Protein AF-A0A1W9NXR5-F1 (afdb_monomer_lite)

Secondary structure (DSSP, 8-state):
-HHIIIIIHHHHHHHHHHHIIIIIHHHIIIIIHHHIIIIIHHHIIIIIHHHIIIIIHHHHHHHHHHHIIIIIHHHHHHHH--S-----S-----

Structure (mmCIF, N/CA/C/O backbone):
data_AF-A0A1W9NXR5-F1
#
_entry.id   AF-A0A1W9NXR5-F1
#
loop_
_atom_site.group_PDB
_atom_site.id
_atom_site.type_symbol
_atom_site.label_atom_id
_atom_site.label_alt_id
_atom_site.label_comp_id
_atom_site.label_asym_id
_atom_site.label_entity_id
_atom_site.label_seq_id
_atom_site.pdbx_PDB_ins_code
_atom_site.Cartn_x
_atom_site.Cartn_y
_atom_site.Cartn_z
_atom_site.occupancy
_atom_site.B_iso_or_equiv
_atom_site.auth_seq_id
_atom_site.auth_comp_id
_atom_site.auth_asym_id
_atom_site.auth_atom_id
_atom_site.pdbx_PDB_model_num
ATOM 1 N N . MET A 1 1 ? -40.672 -11.897 23.246 1.00 70.75 1 MET A N 1
ATOM 2 C CA . MET A 1 1 ? -40.127 -11.003 22.191 1.00 70.75 1 MET A CA 1
ATOM 3 C C . MET A 1 1 ? -39.622 -9.663 22.744 1.00 70.75 1 MET A C 1
ATOM 5 O O . MET A 1 1 ? -38.516 -9.268 22.398 1.00 70.75 1 MET A O 1
ATOM 9 N N . LEU A 1 2 ? -40.370 -8.990 23.634 1.00 78.88 2 LEU A N 1
ATOM 10 C CA . LEU A 1 2 ? -39.971 -7.715 24.262 1.00 78.88 2 LEU A CA 1
ATOM 11 C C . LEU A 1 2 ? -38.660 -7.816 25.070 1.00 78.88 2 LEU A C 1
ATOM 13 O O . LEU A 1 2 ? -37.725 -7.070 24.806 1.00 78.88 2 LEU A O 1
ATOM 17 N N . LEU A 1 3 ? -38.530 -8.805 25.961 1.00 79.38 3 LEU A N 1
ATOM 18 C CA . LEU A 1 3 ? -37.318 -9.005 26.776 1.00 79.38 3 LEU A CA 1
ATOM 19 C C . LEU A 1 3 ? -36.050 -9.212 25.928 1.00 79.38 3 LEU A C 1
ATOM 21 O O . LEU A 1 3 ? -34.986 -8.680 26.236 1.00 79.38 3 LEU A O 1
ATOM 25 N N . PHE A 1 4 ? -36.182 -9.914 24.802 1.00 80.69 4 PHE A N 1
ATOM 26 C CA . PHE A 1 4 ? -35.084 -10.101 23.857 1.00 80.69 4 PHE A CA 1
ATOM 27 C C . PHE A 1 4 ? -34.630 -8.765 23.248 1.00 80.69 4 PHE A C 1
ATOM 29 O O . PHE A 1 4 ? -33.439 -8.464 23.240 1.00 80.69 4 PHE A O 1
ATOM 36 N N . ARG A 1 5 ? -35.576 -7.921 22.807 1.00 81.75 5 ARG A N 1
ATOM 37 C CA . ARG A 1 5 ? -35.253 -6.601 22.241 1.00 81.75 5 ARG A CA 1
ATOM 38 C C . ARG A 1 5 ? -34.662 -5.628 23.256 1.00 81.75 5 ARG A C 1
ATOM 40 O O . ARG A 1 5 ? -33.740 -4.905 22.901 1.00 81.75 5 ARG A O 1
ATOM 47 N N . TYR A 1 6 ? -35.181 -5.602 24.480 1.00 85.19 6 TYR A N 1
ATOM 48 C CA . TYR A 1 6 ? -34.789 -4.595 25.472 1.00 85.19 6 TYR A CA 1
ATOM 49 C C . TYR A 1 6 ? -33.611 -5.004 26.355 1.00 85.19 6 TYR A C 1
ATOM 51 O O . TYR A 1 6 ? -32.985 -4.129 26.939 1.00 85.19 6 TYR A O 1
ATOM 59 N N . SER A 1 7 ? -33.272 -6.294 26.435 1.00 84.69 7 SER A N 1
ATOM 60 C CA . SER A 1 7 ? -32.182 -6.760 27.302 1.00 84.69 7 SER A CA 1
ATOM 61 C C . SER A 1 7 ? -31.060 -7.454 26.538 1.00 84.69 7 SER A C 1
ATOM 63 O O . SER A 1 7 ? -29.892 -7.157 26.769 1.00 84.69 7 SER A O 1
ATOM 65 N N . VAL A 1 8 ? -31.383 -8.354 25.606 1.00 89.44 8 VAL A N 1
ATOM 66 C CA . VAL A 1 8 ? -30.361 -9.180 24.940 1.00 89.44 8 VAL A CA 1
ATOM 67 C C . VAL A 1 8 ? -29.632 -8.392 23.855 1.00 89.44 8 VAL A C 1
ATOM 69 O O . VAL A 1 8 ? -28.404 -8.382 23.825 1.00 89.44 8 VAL A O 1
ATOM 72 N N . ILE A 1 9 ? -30.369 -7.682 22.995 1.00 91.00 9 ILE A N 1
ATOM 73 C CA . ILE A 1 9 ? -29.769 -6.897 21.903 1.00 91.00 9 ILE A CA 1
ATOM 74 C C . ILE A 1 9 ? -28.815 -5.805 22.428 1.00 91.00 9 ILE A C 1
ATOM 76 O O . ILE A 1 9 ? -27.695 -5.715 21.918 1.00 91.00 9 ILE A O 1
ATOM 80 N N . PRO A 1 10 ? -29.181 -4.992 23.442 1.00 89.50 10 PRO A N 1
ATOM 81 C CA . PRO A 1 10 ? -28.287 -3.957 23.956 1.00 89.50 10 PRO A CA 1
ATOM 82 C C . PRO A 1 10 ? -27.039 -4.540 24.621 1.00 89.50 10 PRO A C 1
ATOM 84 O O . PRO A 1 10 ? -25.944 -4.028 24.400 1.00 89.50 10 PRO A O 1
ATOM 87 N N . LEU A 1 11 ? -27.185 -5.631 25.381 1.00 91.06 11 LEU A N 1
ATOM 88 C CA . LEU A 1 11 ? -26.072 -6.283 26.073 1.00 91.06 11 LEU A CA 1
ATOM 89 C C . LEU A 1 11 ? -25.096 -6.920 25.079 1.00 91.06 11 LEU A C 1
ATOM 91 O O . LEU A 1 11 ? -23.887 -6.728 25.197 1.00 91.06 11 LEU A O 1
ATOM 95 N N . PHE A 1 12 ? -25.613 -7.594 24.049 1.00 91.69 12 PHE A N 1
ATOM 96 C CA . PHE A 1 12 ? -24.791 -8.117 22.961 1.00 91.69 12 PHE A CA 1
ATOM 97 C C . PHE A 1 12 ? -24.036 -6.993 22.248 1.00 91.69 12 PHE A C 1
ATOM 99 O O . PHE A 1 12 ? -22.821 -7.068 22.077 1.00 91.69 12 PHE A O 1
ATOM 106 N N . ARG A 1 13 ? -24.728 -5.904 21.893 1.00 92.25 13 ARG A N 1
ATOM 107 C CA . ARG A 1 13 ? -24.103 -4.754 21.230 1.00 92.25 13 ARG A CA 1
ATOM 108 C C . ARG A 1 13 ? -23.010 -4.130 22.095 1.00 92.25 13 ARG A C 1
ATOM 110 O O . ARG A 1 13 ? -21.936 -3.827 21.583 1.00 92.25 13 ARG A O 1
ATOM 117 N N . TYR A 1 14 ? -23.264 -3.965 23.390 1.00 94.00 14 TYR A N 1
ATOM 118 C CA . TYR A 1 14 ? -22.281 -3.445 24.334 1.00 94.00 14 TYR A CA 1
ATOM 119 C C . TYR A 1 14 ? -21.054 -4.357 24.424 1.00 94.00 14 TYR A C 1
ATOM 121 O O . TYR A 1 14 ? -19.932 -3.880 24.285 1.00 94.00 14 TYR A O 1
ATOM 129 N N . SER A 1 15 ? -21.260 -5.669 24.567 1.00 93.50 15 SER A N 1
ATOM 130 C CA . SER A 1 15 ? -20.179 -6.656 24.632 1.00 93.50 15 SER A CA 1
ATOM 131 C C . SER A 1 15 ? -19.318 -6.658 23.365 1.00 93.50 15 SER A C 1
ATOM 133 O O . SER A 1 15 ? -18.094 -6.603 23.462 1.00 93.50 15 SER A O 1
ATOM 135 N N . VAL A 1 16 ? -19.935 -6.619 22.179 1.00 95.44 16 VAL A N 1
ATOM 136 C CA . VAL A 1 16 ? -19.210 -6.555 20.900 1.00 95.44 16 VAL A CA 1
ATOM 137 C C . VAL A 1 16 ? -18.393 -5.269 20.786 1.00 95.44 16 VAL A C 1
ATOM 139 O O . VAL A 1 16 ? -17.225 -5.319 20.405 1.00 95.44 16 VAL A O 1
ATOM 142 N N . ILE A 1 17 ? -18.970 -4.117 21.148 1.00 96.06 17 ILE A N 1
ATOM 143 C CA . ILE A 1 17 ? -18.249 -2.835 21.132 1.00 96.06 17 ILE A CA 1
ATOM 144 C C . ILE A 1 17 ? -17.051 -2.883 22.084 1.00 96.06 17 ILE A C 1
ATOM 146 O O . ILE A 1 17 ? -15.968 -2.414 21.736 1.00 96.06 17 ILE A O 1
ATOM 150 N N . LEU A 1 18 ? -17.230 -3.458 23.272 1.00 95.75 18 LEU A N 1
ATOM 151 C CA . LEU A 1 18 ? -16.190 -3.535 24.290 1.00 95.75 18 LEU A CA 1
ATOM 152 C C . LEU A 1 18 ? -15.058 -4.471 23.846 1.00 95.75 18 LEU A C 1
ATOM 154 O O . LEU A 1 18 ? -13.896 -4.078 23.880 1.00 95.75 18 LEU A O 1
ATOM 158 N N . LEU A 1 19 ? -15.385 -5.652 23.319 1.00 96.38 19 LEU A N 1
ATOM 159 C CA . LEU A 1 19 ? -14.400 -6.580 22.761 1.00 96.38 19 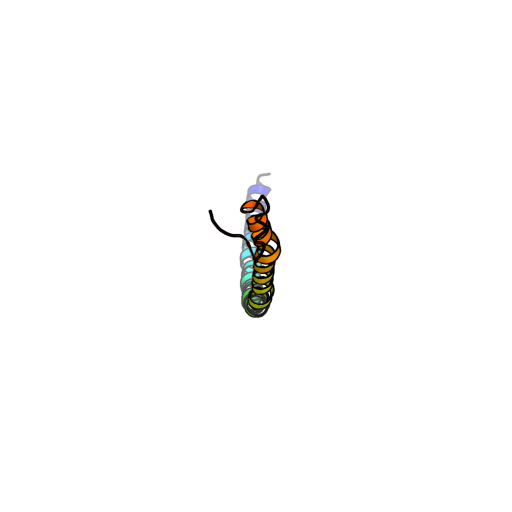LEU A CA 1
ATOM 160 C C . LEU A 1 19 ? -13.630 -5.953 21.593 1.00 96.38 19 LEU A C 1
ATOM 162 O O . LEU A 1 19 ? -12.404 -6.050 21.519 1.00 96.38 19 LEU A O 1
ATOM 166 N N . PHE A 1 20 ? -14.322 -5.244 20.703 1.00 95.38 20 PHE A N 1
ATOM 167 C CA . PHE A 1 20 ? -13.657 -4.549 19.609 1.00 95.38 20 PHE A CA 1
ATOM 168 C C . PHE A 1 20 ? -12.693 -3.481 20.138 1.00 95.38 20 PHE A C 1
ATOM 170 O O . PHE A 1 20 ? -11.529 -3.431 19.741 1.00 95.38 20 PHE A O 1
ATOM 177 N N . ARG A 1 21 ? -13.151 -2.660 21.088 1.00 96.00 21 ARG A N 1
ATOM 178 C CA . ARG A 1 21 ? -12.382 -1.532 21.616 1.00 96.00 21 ARG A CA 1
ATOM 179 C C . ARG A 1 21 ? -11.169 -1.954 22.438 1.00 96.00 21 ARG A C 1
ATOM 181 O O . ARG A 1 21 ? -10.136 -1.300 22.343 1.00 96.00 21 ARG A O 1
ATOM 188 N N . TYR A 1 22 ? -11.294 -3.009 23.236 1.00 95.44 22 TYR A N 1
ATOM 189 C CA . TYR A 1 22 ? -10.259 -3.415 24.189 1.00 95.44 22 TYR A CA 1
ATOM 190 C C . TYR A 1 22 ? -9.409 -4.595 23.726 1.00 95.44 22 TYR A C 1
ATOM 192 O O . TYR A 1 22 ? -8.350 -4.824 24.302 1.00 95.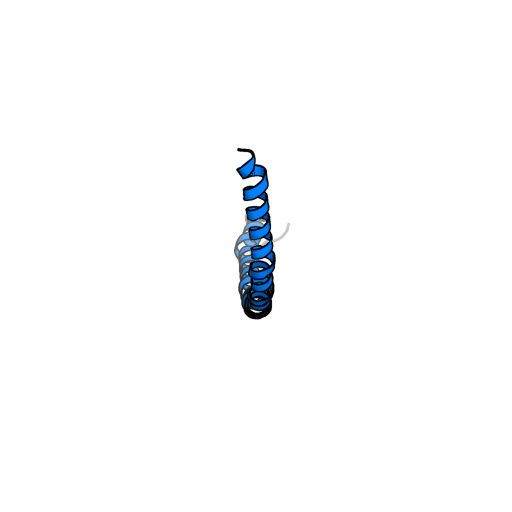44 22 TYR A O 1
ATOM 200 N N . SER A 1 23 ? -9.815 -5.323 22.686 1.00 93.81 23 SER A N 1
ATOM 201 C CA . SER A 1 23 ? -9.023 -6.441 22.163 1.00 93.81 23 SER A CA 1
ATOM 202 C C . SER A 1 23 ? -8.609 -6.220 20.716 1.00 93.81 23 SER A C 1
ATOM 204 O O . SER A 1 23 ? -7.417 -6.232 20.418 1.00 93.81 23 SER A O 1
ATOM 206 N N . VAL A 1 24 ? -9.560 -5.955 19.819 1.00 96.00 24 VAL A N 1
ATOM 207 C CA . VAL A 1 24 ? -9.258 -5.874 18.380 1.00 96.00 24 VAL A CA 1
ATOM 208 C C . VAL A 1 24 ? -8.434 -4.631 18.045 1.00 96.00 24 VAL A C 1
ATOM 210 O O . VAL A 1 24 ? -7.405 -4.749 17.381 1.00 96.00 24 VAL A O 1
ATOM 213 N N . ILE A 1 25 ? -8.839 -3.451 18.532 1.00 96.12 25 ILE A N 1
ATOM 214 C CA . ILE A 1 25 ? -8.109 -2.203 18.262 1.00 96.12 25 ILE A CA 1
ATOM 215 C C . ILE A 1 25 ? -6.670 -2.270 18.807 1.00 96.12 25 ILE A C 1
ATOM 217 O O . ILE A 1 25 ? -5.748 -2.008 18.032 1.00 96.12 25 ILE A O 1
ATOM 221 N N . PRO A 1 26 ? -6.421 -2.658 20.076 1.00 95.94 26 PRO A N 1
ATOM 222 C CA . PRO A 1 26 ? -5.057 -2.765 20.584 1.00 95.94 26 PRO A CA 1
ATOM 223 C C . PRO A 1 26 ? -4.220 -3.795 19.828 1.00 95.94 26 PRO A C 1
ATOM 225 O O . PRO A 1 26 ? -3.082 -3.497 19.483 1.00 95.94 26 PRO A O 1
ATOM 228 N N . LEU A 1 27 ? -4.768 -4.971 19.503 1.00 96.44 27 LEU A N 1
ATOM 229 C CA . LEU A 1 27 ? -4.038 -5.990 18.742 1.00 96.44 27 LEU A CA 1
ATOM 230 C C . LEU A 1 27 ? -3.630 -5.472 17.359 1.00 96.44 27 LEU A C 1
ATOM 232 O O . LEU A 1 27 ? -2.493 -5.664 16.926 1.00 96.44 27 LEU A O 1
ATOM 236 N N . PHE A 1 28 ? -4.524 -4.757 16.679 1.00 94.94 28 PHE A N 1
ATOM 237 C CA . PHE A 1 28 ? -4.191 -4.132 15.406 1.00 94.94 28 PHE A CA 1
ATOM 238 C C . PHE A 1 28 ? -3.078 -3.086 15.570 1.00 94.94 28 PHE A C 1
ATOM 240 O O . PHE A 1 28 ? -2.079 -3.124 14.849 1.00 94.94 28 PHE A O 1
ATOM 247 N N . CYS A 1 29 ? -3.207 -2.198 16.559 1.00 95.56 29 CYS A N 1
ATOM 248 C CA . CYS A 1 29 ? -2.239 -1.133 16.811 1.00 95.56 29 CYS A CA 1
ATOM 249 C C . CYS A 1 29 ? -0.857 -1.640 17.235 1.00 95.56 29 CYS A C 1
ATOM 251 O O . CYS A 1 29 ? 0.146 -1.070 16.811 1.00 95.56 29 CYS A O 1
ATOM 253 N N . TYR A 1 30 ? -0.790 -2.688 18.056 1.00 95.50 30 TYR A N 1
ATOM 254 C CA . TYR A 1 30 ? 0.464 -3.170 18.641 1.00 95.50 30 TYR A CA 1
ATOM 255 C C . TYR A 1 30 ? 1.093 -4.345 17.895 1.00 95.50 30 TYR A C 1
ATOM 257 O O . TYR A 1 30 ? 2.286 -4.582 18.062 1.00 95.50 30 TYR A O 1
ATOM 265 N N . SER A 1 31 ? 0.350 -5.067 17.055 1.00 93.81 31 SER A N 1
ATOM 266 C CA . SER A 1 31 ? 0.916 -6.168 16.264 1.00 93.81 31 SER A CA 1
ATOM 267 C C . SER A 1 31 ? 0.886 -5.891 14.772 1.00 93.81 31 SER A C 1
ATOM 269 O O . SER A 1 31 ? 1.931 -5.947 14.126 1.00 93.81 31 SER A O 1
ATOM 271 N N . VAL A 1 32 ? -0.274 -5.551 14.208 1.00 95.75 32 VAL A N 1
ATOM 272 C CA . VAL A 1 32 ? -0.410 -5.439 12.747 1.00 95.75 32 VAL A CA 1
ATOM 273 C C . VAL A 1 32 ? 0.334 -4.219 12.209 1.00 95.75 32 VAL A C 1
ATOM 275 O O . VAL A 1 32 ? 1.105 -4.347 11.257 1.00 95.75 32 VAL A O 1
ATOM 278 N N . ILE A 1 33 ? 0.166 -3.049 12.838 1.00 96.25 33 ILE A N 1
ATOM 279 C CA . ILE A 1 33 ? 0.846 -1.823 12.394 1.00 96.25 33 ILE A CA 1
ATOM 280 C C . ILE A 1 33 ? 2.378 -1.971 12.474 1.00 96.25 33 ILE A C 1
ATOM 282 O O . ILE A 1 33 ? 3.043 -1.695 11.470 1.00 96.25 33 ILE A O 1
ATOM 286 N N . PRO A 1 34 ? 2.977 -2.439 13.590 1.00 95.81 34 PRO A N 1
ATOM 287 C CA . PRO A 1 34 ? 4.421 -2.630 13.662 1.00 95.81 34 PRO A CA 1
ATOM 288 C C . PRO A 1 34 ? 4.925 -3.690 12.684 1.00 95.81 34 PRO A C 1
ATOM 290 O O . PRO A 1 34 ? 5.937 -3.459 12.030 1.00 95.81 34 PRO A O 1
ATOM 293 N N . LEU A 1 35 ? 4.216 -4.810 12.515 1.00 96.50 35 LEU A N 1
ATOM 294 C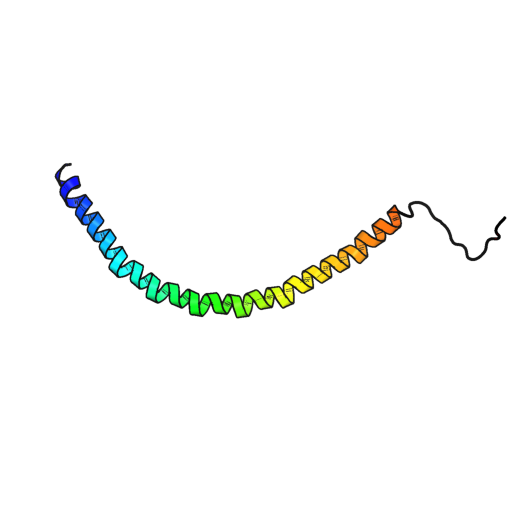 CA . LEU A 1 35 ? 4.608 -5.844 11.554 1.00 96.50 35 LEU A CA 1
ATOM 295 C C . LEU A 1 35 ? 4.648 -5.287 10.129 1.00 96.50 35 LEU A C 1
ATOM 297 O O . LEU A 1 35 ? 5.621 -5.497 9.405 1.00 96.50 35 LEU A O 1
ATOM 301 N N . PHE A 1 36 ? 3.638 -4.512 9.735 1.00 95.25 36 PHE A N 1
ATOM 302 C CA . PHE A 1 36 ? 3.641 -3.867 8.427 1.00 95.25 36 PHE A CA 1
ATOM 303 C C . PHE A 1 36 ? 4.813 -2.887 8.291 1.00 95.25 36 PHE A C 1
ATOM 305 O O . PHE A 1 36 ? 5.553 -2.924 7.306 1.00 95.25 36 PHE A O 1
ATOM 312 N N . ARG A 1 37 ? 5.031 -2.048 9.310 1.00 95.81 37 ARG A N 1
ATOM 313 C CA . ARG A 1 37 ? 6.067 -1.012 9.290 1.00 95.81 37 ARG A CA 1
ATOM 314 C C . ARG A 1 37 ? 7.487 -1.572 9.269 1.00 95.81 37 ARG A C 1
ATOM 316 O O . ARG A 1 37 ? 8.331 -1.021 8.571 1.00 95.81 37 ARG A O 1
ATOM 323 N N . TYR A 1 38 ? 7.752 -2.622 10.038 1.00 95.69 38 TYR A N 1
ATOM 324 C CA . TYR A 1 38 ? 9.103 -3.148 10.242 1.00 95.69 38 TYR A CA 1
ATOM 325 C C . TYR A 1 38 ? 9.424 -4.376 9.394 1.00 95.69 38 TYR A C 1
ATOM 327 O O . TYR A 1 38 ? 10.596 -4.703 9.247 1.00 95.69 38 TYR A O 1
ATOM 335 N N . SER A 1 39 ? 8.427 -5.045 8.814 1.00 94.25 39 SER A N 1
ATOM 336 C CA . SER A 1 39 ? 8.656 -6.211 7.956 1.00 94.25 39 SER A CA 1
ATOM 337 C C . SER A 1 39 ? 8.239 -5.946 6.514 1.00 94.25 39 SER A C 1
ATOM 339 O O . SER A 1 39 ? 9.075 -6.007 5.614 1.00 94.25 39 SER A O 1
ATOM 341 N N . VAL A 1 40 ? 6.977 -5.575 6.284 1.00 95.50 40 VAL A N 1
ATOM 342 C CA . VAL A 1 40 ? 6.434 -5.471 4.920 1.00 95.50 40 VAL A CA 1
ATOM 343 C C . VAL A 1 40 ? 7.052 -4.305 4.151 1.00 95.50 40 VAL A C 1
ATOM 345 O O . VAL A 1 40 ? 7.506 -4.495 3.023 1.00 95.50 40 VAL A O 1
ATOM 348 N N . ILE A 1 41 ? 7.121 -3.114 4.758 1.00 96.00 41 ILE A N 1
ATOM 349 C CA . ILE A 1 41 ? 7.705 -1.937 4.095 1.00 96.00 41 ILE A CA 1
ATOM 350 C C . ILE A 1 41 ? 9.187 -2.175 3.748 1.00 96.00 41 ILE A C 1
ATOM 352 O O . ILE A 1 41 ? 9.544 -1.995 2.582 1.00 96.00 41 ILE A O 1
ATOM 356 N N . PRO A 1 42 ? 10.058 -2.625 4.676 1.00 95.44 42 PRO A N 1
ATOM 357 C CA . PRO A 1 42 ? 11.449 -2.917 4.341 1.00 95.44 42 PRO A CA 1
ATOM 358 C C . PRO A 1 42 ? 11.593 -4.006 3.281 1.00 95.44 42 PRO A C 1
ATOM 360 O O . PRO A 1 42 ? 12.394 -3.844 2.367 1.00 95.44 42 PRO A O 1
ATOM 363 N N . LEU A 1 43 ? 10.804 -5.083 3.342 1.00 96.06 43 LEU A N 1
ATOM 364 C CA . LEU A 1 43 ? 10.858 -6.147 2.338 1.00 96.06 43 LEU A CA 1
ATOM 365 C C . LEU A 1 43 ? 10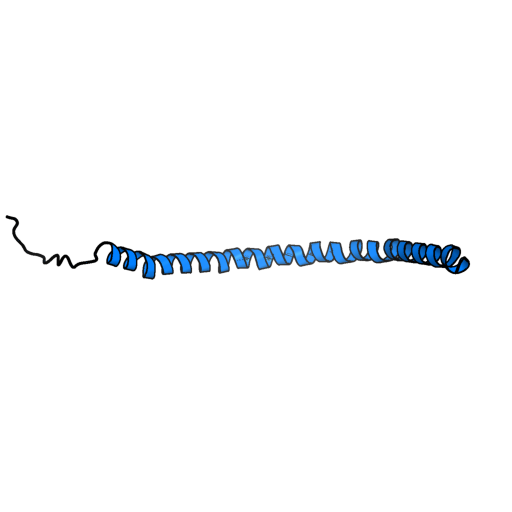.521 -5.617 0.940 1.00 96.06 43 LEU A C 1
ATOM 367 O O . LEU A 1 43 ? 11.220 -5.921 -0.028 1.00 96.06 43 LEU A O 1
ATOM 371 N N . PHE A 1 44 ? 9.504 -4.764 0.829 1.00 94.25 44 PHE A N 1
ATOM 372 C CA . PHE A 1 44 ? 9.177 -4.125 -0.439 1.00 94.25 44 PHE A CA 1
ATOM 373 C C . PHE A 1 44 ? 10.315 -3.212 -0.922 1.00 94.25 44 PHE A C 1
ATOM 375 O O . PHE A 1 44 ? 10.755 -3.319 -2.068 1.00 94.25 44 PHE A O 1
ATOM 382 N N . CYS A 1 45 ? 10.844 -2.364 -0.037 1.00 95.12 45 CYS A N 1
ATOM 383 C CA . CYS A 1 45 ? 11.901 -1.412 -0.372 1.00 95.12 45 CYS A CA 1
ATOM 384 C C . CYS A 1 45 ? 13.230 -2.072 -0.753 1.00 95.12 45 CYS A C 1
ATOM 386 O O . CYS A 1 45 ? 13.891 -1.604 -1.676 1.00 95.12 45 CYS A O 1
ATOM 388 N N . TYR A 1 46 ? 13.630 -3.134 -0.055 1.00 94.81 46 TYR A N 1
ATOM 389 C CA . TYR A 1 46 ? 14.942 -3.760 -0.231 1.00 94.81 46 TYR A CA 1
ATOM 390 C C . TYR A 1 46 ? 14.932 -4.971 -1.160 1.00 94.81 46 TYR A C 1
ATOM 392 O O . TYR A 1 46 ? 15.991 -5.352 -1.649 1.00 94.81 46 TYR A O 1
ATOM 400 N N . SER A 1 47 ? 13.773 -5.571 -1.436 1.00 93.69 47 SER A N 1
ATOM 401 C CA . SER A 1 47 ? 13.686 -6.735 -2.323 1.00 93.69 47 SER A CA 1
ATOM 402 C C . SER A 1 47 ? 12.915 -6.423 -3.600 1.00 93.69 47 SER A C 1
ATOM 404 O O . SER A 1 47 ? 13.468 -6.523 -4.696 1.00 93.69 47 SER A O 1
ATOM 406 N N . VAL A 1 48 ? 11.667 -5.967 -3.477 1.00 94.69 48 VAL A N 1
ATOM 407 C CA . VAL A 1 48 ? 10.779 -5.805 -4.639 1.00 94.69 48 VAL A CA 1
ATOM 408 C C . VAL A 1 48 ? 11.235 -4.658 -5.538 1.00 94.69 48 VAL A C 1
ATOM 410 O O . VAL A 1 48 ? 11.356 -4.842 -6.750 1.00 94.69 48 VAL A O 1
ATOM 413 N N . ILE A 1 49 ? 11.542 -3.489 -4.963 1.00 95.62 49 ILE A N 1
ATOM 414 C CA . ILE A 1 49 ? 11.986 -2.327 -5.748 1.00 95.62 49 ILE A CA 1
ATOM 415 C C . ILE A 1 49 ? 13.298 -2.628 -6.502 1.00 95.62 49 ILE A C 1
ATOM 417 O O . ILE A 1 49 ? 13.339 -2.398 -7.716 1.00 95.62 49 ILE A O 1
ATOM 421 N N . PRO A 1 50 ? 14.361 -3.167 -5.867 1.00 95.19 50 PRO A N 1
ATOM 422 C CA . PRO A 1 50 ? 15.588 -3.514 -6.576 1.00 95.19 50 PRO A CA 1
ATOM 423 C C . PRO A 1 50 ? 15.379 -4.584 -7.644 1.00 95.19 50 PRO A C 1
ATOM 425 O O . PRO A 1 50 ? 15.910 -4.436 -8.742 1.00 95.19 50 PRO A O 1
ATOM 428 N N . LEU A 1 51 ? 14.576 -5.618 -7.376 1.00 95.94 51 LEU A N 1
ATOM 429 C CA . LEU A 1 51 ? 14.277 -6.659 -8.360 1.00 95.94 51 LEU A CA 1
ATOM 430 C C . LEU A 1 51 ? 13.612 -6.065 -9.605 1.00 95.94 51 LEU A C 1
ATOM 432 O O . LEU A 1 51 ? 14.028 -6.342 -10.731 1.00 95.94 51 LEU A O 1
ATOM 436 N N . PHE A 1 52 ? 12.632 -5.183 -9.420 1.00 93.88 52 PHE A N 1
ATOM 437 C CA . PHE A 1 52 ? 11.985 -4.520 -10.545 1.00 93.88 52 PHE A CA 1
ATOM 438 C C . PHE A 1 52 ? 12.969 -3.632 -11.317 1.00 93.88 52 PHE A C 1
ATOM 440 O O . PHE A 1 52 ? 13.036 -3.683 -12.546 1.00 93.88 52 PHE A O 1
ATOM 447 N N . ARG A 1 53 ? 13.783 -2.856 -10.592 1.00 94.94 53 ARG A N 1
ATOM 448 C CA . ARG A 1 53 ? 14.727 -1.903 -11.184 1.00 94.94 53 ARG A CA 1
ATOM 449 C C . ARG A 1 53 ? 15.865 -2.572 -11.948 1.00 94.94 53 ARG A C 1
ATOM 451 O O . ARG A 1 53 ? 16.230 -2.083 -13.013 1.00 94.94 53 ARG A O 1
ATOM 458 N N . TYR A 1 54 ? 16.437 -3.637 -11.400 1.00 94.38 54 TYR A N 1
ATOM 459 C CA . TYR A 1 54 ? 17.649 -4.258 -11.934 1.00 94.38 54 TYR A CA 1
ATOM 460 C C . TYR A 1 54 ? 17.386 -5.498 -12.782 1.00 94.38 54 TYR A C 1
ATOM 462 O O . TYR A 1 54 ? 18.256 -5.876 -13.558 1.00 94.38 54 TYR A O 1
ATOM 470 N N . SER A 1 55 ? 16.208 -6.115 -12.682 1.00 94.06 55 SER A N 1
ATOM 471 C CA . SER A 1 55 ? 15.871 -7.291 -13.487 1.00 94.06 55 SER A CA 1
ATOM 472 C C . SER A 1 55 ? 14.780 -6.983 -14.507 1.00 94.06 55 SER A C 1
ATOM 474 O O . SER A 1 55 ? 15.021 -7.060 -15.712 1.00 94.06 55 SER A O 1
ATOM 476 N N . ILE A 1 56 ? 13.604 -6.549 -14.050 1.00 93.56 56 ILE A N 1
ATOM 477 C CA . ILE A 1 56 ? 12.427 -6.436 -14.923 1.00 93.56 56 ILE A CA 1
ATOM 478 C C . ILE A 1 56 ? 12.573 -5.302 -15.941 1.00 93.56 56 ILE A C 1
ATOM 480 O O . ILE A 1 56 ? 12.358 -5.518 -17.133 1.00 93.56 56 ILE A O 1
ATOM 484 N N . ILE A 1 57 ? 12.975 -4.101 -15.505 1.00 94.44 57 ILE A N 1
ATOM 485 C CA . ILE A 1 57 ? 13.128 -2.951 -16.412 1.00 94.44 57 ILE A CA 1
ATOM 486 C C . ILE A 1 57 ? 14.189 -3.217 -17.498 1.00 94.44 57 ILE A C 1
ATOM 488 O O . ILE A 1 57 ? 13.889 -2.984 -18.673 1.00 94.44 57 ILE A O 1
ATOM 492 N N . PRO A 1 58 ? 15.408 -3.700 -17.177 1.00 93.81 58 PRO A N 1
ATOM 493 C CA . PRO A 1 58 ? 16.409 -4.008 -18.195 1.00 93.81 58 PRO A CA 1
ATOM 494 C C . PRO A 1 58 ? 15.959 -5.103 -19.159 1.00 93.81 58 PRO A C 1
ATOM 496 O O . PRO A 1 58 ? 16.146 -4.947 -20.364 1.00 93.81 58 PRO A O 1
ATOM 499 N N . LEU A 1 59 ? 15.321 -6.164 -18.652 1.00 94.69 59 LEU A N 1
ATOM 500 C CA . LEU A 1 59 ? 14.820 -7.260 -19.480 1.00 94.69 59 LEU A CA 1
ATOM 501 C C . LEU A 1 59 ? 13.770 -6.755 -20.468 1.00 94.69 59 LEU A C 1
ATOM 503 O O . LEU A 1 59 ? 13.899 -6.991 -21.665 1.00 94.69 59 LEU A O 1
ATOM 507 N N . PHE A 1 60 ? 12.796 -5.972 -19.999 1.00 91.88 60 PHE A N 1
ATOM 508 C CA . PHE A 1 60 ? 11.788 -5.375 -20.871 1.00 91.88 60 PHE A CA 1
ATOM 509 C C . PHE A 1 60 ? 12.414 -4.474 -21.941 1.00 91.88 60 PHE A C 1
ATOM 511 O O . PHE A 1 60 ? 12.091 -4.600 -23.121 1.00 91.88 60 PHE A O 1
ATOM 518 N N . ARG A 1 61 ? 13.354 -3.596 -21.560 1.00 92.62 61 ARG A N 1
ATOM 519 C CA . ARG A 1 61 ? 14.065 -2.737 -22.522 1.00 92.62 61 ARG A CA 1
ATOM 520 C C . ARG A 1 61 ? 14.791 -3.559 -23.579 1.00 92.62 61 ARG A C 1
ATOM 522 O O . ARG A 1 61 ? 14.667 -3.260 -24.763 1.00 92.62 61 ARG A O 1
ATOM 529 N N . TYR A 1 62 ? 15.522 -4.586 -23.162 1.00 93.69 62 TYR A N 1
ATOM 530 C CA . TYR A 1 62 ? 16.256 -5.450 -24.077 1.00 93.69 62 TYR A CA 1
ATOM 531 C C . TYR A 1 62 ? 15.313 -6.183 -25.037 1.00 93.69 62 TYR A C 1
ATOM 533 O O . TYR A 1 62 ? 15.527 -6.148 -26.246 1.00 93.69 62 TYR A O 1
ATOM 541 N N . SER A 1 63 ? 14.225 -6.762 -24.524 1.00 92.38 63 SER A N 1
ATOM 542 C CA . SER A 1 63 ? 13.210 -7.434 -25.339 1.00 92.38 63 SER A CA 1
ATOM 543 C C . SER A 1 63 ? 12.568 -6.498 -26.362 1.00 92.38 63 SER A C 1
ATOM 545 O O . SER A 1 63 ? 12.420 -6.880 -27.519 1.00 92.38 63 SER A O 1
ATOM 547 N N . VAL A 1 64 ? 12.228 -5.264 -25.977 1.00 92.00 64 VAL A N 1
ATOM 548 C CA . VAL A 1 64 ? 11.643 -4.276 -26.898 1.00 92.00 64 VAL A CA 1
ATOM 549 C C . VAL A 1 64 ? 12.644 -3.858 -27.976 1.00 92.00 64 VAL A C 1
ATOM 551 O O . VAL A 1 64 ? 12.286 -3.817 -29.152 1.00 92.00 64 VAL A O 1
ATOM 554 N N . ILE A 1 65 ? 13.903 -3.592 -27.609 1.00 92.75 65 ILE A N 1
ATOM 555 C CA . ILE A 1 65 ? 14.956 -3.224 -28.571 1.00 92.75 65 ILE A CA 1
ATOM 556 C C . ILE A 1 65 ? 15.210 -4.364 -29.562 1.00 92.75 65 ILE A C 1
ATOM 558 O O . ILE A 1 65 ? 15.324 -4.116 -30.765 1.00 92.75 65 ILE A O 1
ATOM 562 N N . LEU A 1 66 ? 15.275 -5.606 -29.073 1.00 90.56 66 LEU A N 1
ATOM 563 C CA . LEU A 1 66 ? 15.411 -6.791 -29.915 1.00 90.56 66 LEU A CA 1
ATOM 564 C C . LEU A 1 66 ? 14.229 -6.934 -30.869 1.00 90.56 66 LEU A C 1
ATOM 566 O O . LEU A 1 66 ? 14.436 -7.066 -32.071 1.00 90.56 66 LEU A O 1
ATOM 570 N N . LEU A 1 67 ? 12.999 -6.874 -30.359 1.00 91.50 67 LEU A N 1
ATOM 571 C CA . LEU A 1 67 ? 11.800 -6.997 -31.183 1.00 91.50 67 LEU A CA 1
ATOM 572 C C . LEU A 1 67 ? 11.783 -5.930 -32.282 1.00 91.50 67 LEU A C 1
ATOM 574 O O . LEU A 1 67 ? 11.532 -6.229 -33.449 1.00 91.50 67 LEU A O 1
ATOM 578 N N . PHE A 1 68 ? 12.112 -4.689 -31.929 1.00 86.12 68 PHE A N 1
ATOM 579 C CA . PHE A 1 68 ? 12.170 -3.604 -32.896 1.00 86.12 68 PHE A CA 1
ATOM 580 C C . PHE A 1 68 ? 13.259 -3.845 -33.950 1.00 86.12 68 PHE A C 1
ATOM 582 O O . PHE A 1 68 ? 12.988 -3.748 -35.146 1.00 86.12 68 PHE A O 1
ATOM 589 N N . SER A 1 69 ? 14.464 -4.233 -33.525 1.00 87.69 69 SER A N 1
ATOM 590 C CA . SER A 1 69 ? 15.598 -4.445 -34.433 1.00 87.69 69 SER A CA 1
ATOM 591 C C . SER A 1 69 ? 15.422 -5.641 -35.362 1.00 87.69 69 SER A C 1
ATOM 593 O O . SER A 1 69 ? 15.795 -5.559 -36.527 1.00 87.69 69 SER A O 1
ATOM 595 N N . TYR A 1 70 ? 14.862 -6.742 -34.863 1.00 85.12 70 TYR A N 1
ATOM 596 C CA . TYR A 1 70 ? 14.780 -8.001 -35.604 1.00 85.12 70 TYR A CA 1
ATOM 597 C C . TYR A 1 70 ? 13.444 -8.221 -36.307 1.00 85.12 70 TYR A C 1
ATOM 599 O O . TYR A 1 70 ? 13.387 -9.005 -37.246 1.00 85.12 70 TYR A O 1
ATOM 607 N N . SER A 1 71 ? 12.372 -7.554 -35.878 1.00 85.56 71 SER A N 1
ATOM 608 C CA . SER A 1 71 ? 11.050 -7.712 -36.498 1.00 85.56 71 SER A CA 1
ATOM 609 C C . SER A 1 71 ? 10.609 -6.442 -37.211 1.00 85.56 71 SER A C 1
ATOM 611 O O . SER A 1 71 ? 10.328 -6.477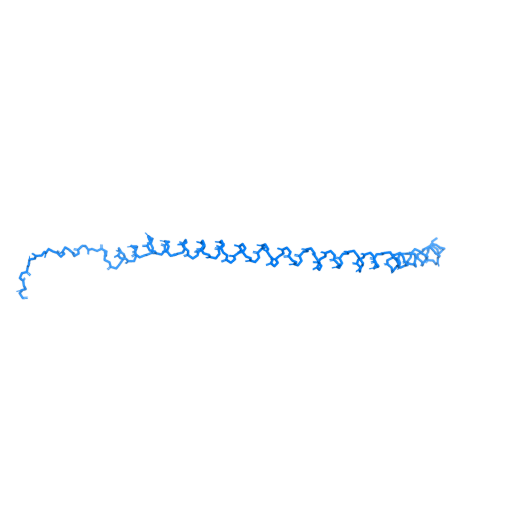 -38.405 1.00 85.56 71 SER A O 1
ATOM 613 N N . VAL A 1 72 ? 10.593 -5.302 -36.518 1.00 81.25 72 VAL A N 1
ATOM 614 C CA . VAL A 1 72 ? 9.992 -4.075 -37.066 1.00 81.25 72 VAL A CA 1
ATOM 615 C C . VAL A 1 72 ? 10.859 -3.451 -38.160 1.00 81.25 72 VAL A C 1
ATOM 617 O O . VAL A 1 72 ? 10.349 -3.157 -39.238 1.00 81.25 72 VAL A O 1
ATOM 620 N N . ILE A 1 73 ? 12.168 -3.285 -37.931 1.00 81.75 73 ILE A N 1
ATOM 621 C CA . ILE A 1 73 ? 13.072 -2.677 -38.924 1.00 81.75 73 ILE A CA 1
ATOM 622 C C . ILE A 1 73 ? 13.125 -3.495 -40.228 1.00 81.75 73 ILE A C 1
ATOM 624 O O . ILE A 1 73 ? 12.974 -2.893 -41.295 1.00 81.75 73 ILE A O 1
ATOM 628 N N . PRO A 1 74 ? 13.302 -4.833 -40.209 1.00 80.00 74 PRO A N 1
ATOM 629 C CA . PRO A 1 74 ? 13.291 -5.627 -41.433 1.00 80.00 74 PRO A CA 1
ATOM 630 C C . PRO A 1 74 ? 11.948 -5.558 -42.155 1.00 80.00 74 PRO A C 1
ATOM 632 O O . PRO A 1 74 ? 11.929 -5.369 -43.367 1.00 80.00 74 PRO A O 1
ATOM 635 N N . LEU A 1 75 ? 10.829 -5.635 -41.429 1.00 77.62 75 LEU A N 1
ATOM 636 C CA . LEU A 1 75 ? 9.489 -5.574 -42.019 1.00 77.62 75 LEU A CA 1
ATOM 637 C C . LEU A 1 75 ? 9.232 -4.215 -42.682 1.00 77.62 75 LEU A C 1
ATOM 639 O O . LEU A 1 75 ? 8.725 -4.164 -43.798 1.00 77.62 75 LEU A O 1
ATOM 643 N N . PHE A 1 76 ? 9.672 -3.120 -42.060 1.00 73.50 76 PHE A N 1
ATOM 644 C CA . PHE A 1 76 ? 9.596 -1.786 -42.652 1.00 73.50 76 PHE A CA 1
ATOM 645 C C . PHE A 1 76 ? 10.485 -1.659 -43.899 1.00 73.50 76 PHE A C 1
ATOM 647 O O . PHE A 1 76 ? 10.057 -1.095 -44.903 1.00 73.50 76 PHE A O 1
ATOM 654 N N . ARG A 1 77 ? 11.690 -2.250 -43.889 1.00 70.44 77 ARG A N 1
ATOM 655 C CA . ARG A 1 77 ? 12.552 -2.321 -45.082 1.00 70.44 77 ARG A CA 1
ATOM 656 C C . ARG A 1 77 ? 11.904 -3.109 -46.221 1.00 70.44 77 ARG A C 1
ATOM 658 O O . ARG A 1 77 ? 11.933 -2.632 -47.348 1.00 70.44 77 ARG A O 1
ATOM 665 N N . TYR A 1 78 ? 11.294 -4.260 -45.943 1.00 70.69 78 TYR A N 1
ATOM 666 C CA . TYR A 1 78 ? 10.559 -5.033 -46.953 1.00 70.69 78 TYR A CA 1
ATOM 667 C C . TYR A 1 78 ? 9.304 -4.304 -47.449 1.00 70.69 78 TYR A C 1
ATOM 669 O O . TYR A 1 78 ? 8.975 -4.381 -48.626 1.00 70.69 78 TYR A O 1
ATOM 677 N N . SER A 1 79 ? 8.617 -3.566 -46.575 1.00 69.44 79 SER A N 1
ATOM 678 C CA . SER A 1 79 ? 7.407 -2.826 -46.937 1.00 69.44 79 SER A CA 1
ATOM 679 C C . SER A 1 79 ? 7.688 -1.576 -47.775 1.00 69.44 79 SER A C 1
ATOM 681 O O . SER A 1 79 ? 6.860 -1.229 -48.612 1.00 69.44 79 SER A O 1
ATOM 683 N N . ILE A 1 80 ? 8.808 -0.880 -47.545 1.00 62.28 80 ILE A N 1
ATOM 684 C CA . ILE A 1 80 ? 9.200 0.312 -48.322 1.00 62.28 80 ILE A CA 1
ATOM 685 C C . ILE A 1 80 ? 9.934 -0.074 -49.609 1.00 62.28 80 ILE A C 1
ATOM 687 O O . ILE A 1 80 ? 9.822 0.635 -50.605 1.00 62.28 80 ILE A O 1
ATOM 691 N N . ASN A 1 81 ? 10.620 -1.220 -49.620 1.00 59.34 81 ASN A N 1
ATOM 692 C CA . ASN A 1 81 ? 11.243 -1.805 -50.807 1.00 59.34 81 ASN A CA 1
ATOM 693 C C . ASN A 1 81 ? 10.492 -3.083 -51.244 1.00 59.34 81 ASN A C 1
ATOM 695 O O . ASN A 1 81 ? 11.044 -4.182 -51.155 1.00 59.34 81 ASN A O 1
ATOM 699 N N . PRO A 1 82 ? 9.237 -2.986 -51.727 1.00 53.94 82 PRO A N 1
ATOM 700 C CA . PRO A 1 82 ? 8.469 -4.171 -52.102 1.00 53.94 82 PRO A CA 1
ATOM 701 C C . PRO A 1 82 ? 8.964 -4.827 -53.405 1.00 53.94 82 PRO A C 1
ATOM 703 O O . PRO A 1 82 ? 8.524 -5.927 -53.730 1.00 53.94 82 PRO A O 1
ATOM 706 N N . LEU A 1 83 ? 9.871 -4.191 -54.162 1.00 56.06 83 LEU A N 1
ATOM 707 C CA . LEU A 1 83 ? 10.366 -4.675 -55.456 1.00 56.06 83 LEU A CA 1
ATOM 708 C C . LEU A 1 83 ? 11.857 -4.343 -55.643 1.00 56.06 83 LEU A C 1
ATOM 710 O O . LEU A 1 83 ? 12.310 -3.239 -55.349 1.00 56.06 83 LEU A O 1
ATOM 714 N N . GLY A 1 84 ? 12.632 -5.323 -56.113 1.00 54.97 84 GLY A N 1
ATOM 715 C CA . GLY A 1 84 ? 14.092 -5.287 -56.161 1.00 54.97 84 GLY A CA 1
ATOM 716 C C . GLY A 1 84 ? 14.705 -4.182 -57.023 1.00 54.97 84 GLY A C 1
ATOM 717 O O . GLY A 1 84 ? 14.789 -4.311 -58.241 1.00 54.97 84 GLY A O 1
ATOM 718 N N . PHE A 1 85 ? 15.298 -3.179 -56.378 1.00 45.69 85 PHE A N 1
ATOM 719 C CA . PHE A 1 85 ? 16.417 -2.459 -56.977 1.00 45.69 85 PHE A CA 1
ATOM 720 C C . PHE A 1 85 ? 17.697 -3.276 -56.757 1.00 45.69 85 PHE A C 1
ATOM 722 O O . PHE A 1 85 ? 18.348 -3.198 -55.715 1.00 45.69 85 PHE A O 1
ATOM 729 N N . GLN A 1 86 ? 18.040 -4.102 -57.747 1.00 48.25 86 GLN A N 1
ATOM 730 C CA . GLN A 1 86 ? 19.415 -4.550 -57.961 1.00 48.25 86 GLN A CA 1
ATOM 731 C C . GLN A 1 86 ? 20.278 -3.300 -58.172 1.00 48.25 86 GLN A C 1
ATOM 733 O O . GLN A 1 86 ? 20.340 -2.761 -59.274 1.00 48.25 86 GLN A O 1
ATOM 738 N N . VAL A 1 87 ? 20.955 -2.823 -57.128 1.00 49.16 87 VAL A N 1
ATOM 739 C CA . VAL A 1 87 ? 22.134 -1.977 -57.330 1.00 49.16 87 VAL A CA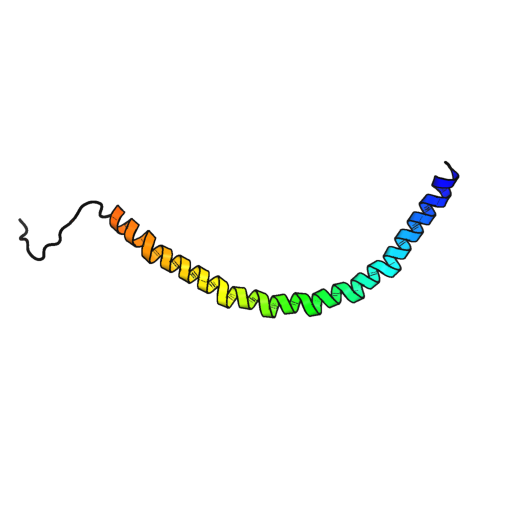 1
ATOM 740 C C . VAL A 1 87 ? 23.265 -2.921 -57.728 1.00 49.16 87 VAL A C 1
ATOM 742 O O . VAL A 1 87 ? 24.019 -3.405 -56.888 1.00 49.16 87 VAL A O 1
ATOM 745 N N . SER A 1 88 ? 23.328 -3.239 -59.021 1.00 42.38 88 SER A N 1
ATOM 746 C CA . SER A 1 88 ? 24.528 -3.817 -59.620 1.00 42.38 88 SER A CA 1
ATOM 747 C C . SER A 1 88 ? 25.590 -2.711 -59.708 1.00 42.38 88 SER A C 1
ATOM 749 O O . SER A 1 88 ? 25.254 -1.597 -60.130 1.00 42.38 88 SER A O 1
ATOM 751 N N . PRO A 1 89 ? 26.852 -2.949 -59.303 1.00 45.78 89 PRO A N 1
ATOM 752 C CA . PRO A 1 89 ? 27.908 -1.948 -59.367 1.00 45.78 89 PRO A CA 1
ATOM 753 C C . PRO A 1 89 ? 28.379 -1.816 -60.820 1.00 45.78 89 PRO A C 1
ATOM 755 O O . PRO A 1 89 ? 29.403 -2.362 -61.214 1.00 45.78 89 PRO A O 1
ATOM 758 N N . GLY A 1 90 ? 27.603 -1.125 -61.648 1.00 56.19 90 GLY A N 1
ATOM 759 C CA . GLY A 1 90 ? 27.973 -0.852 -63.033 1.00 56.19 90 GLY A CA 1
ATOM 760 C C . GLY A 1 90 ? 26.764 -0.671 -63.936 1.00 56.19 90 GLY A C 1
ATOM 761 O O . GLY A 1 90 ? 26.149 -1.641 -64.362 1.00 56.19 90 GLY A O 1
ATOM 762 N N . GLY A 1 91 ? 26.449 0.577 -64.279 1.00 41.38 91 GLY A N 1
ATOM 763 C CA . GLY A 1 91 ? 25.414 0.876 -65.264 1.00 41.38 91 GLY A CA 1
ATOM 764 C C . GLY A 1 91 ? 25.334 2.360 -65.585 1.00 41.38 91 GLY A C 1
ATOM 765 O O . GLY A 1 91 ? 24.941 3.152 -64.738 1.00 41.38 91 GLY A O 1
ATOM 766 N N . ARG A 1 92 ? 25.745 2.709 -66.809 1.00 42.03 92 ARG A N 1
ATOM 767 C CA . ARG A 1 92 ? 25.696 4.040 -67.430 1.00 42.03 92 ARG A CA 1
ATOM 768 C C . ARG A 1 92 ? 24.306 4.670 -67.324 1.00 42.03 92 ARG A C 1
ATOM 770 O O . ARG A 1 92 ? 23.311 3.996 -67.571 1.00 42.03 92 ARG A O 1
ATOM 777 N N . GLN A 1 93 ? 24.281 5.971 -67.050 1.00 43.75 93 GLN A N 1
ATOM 778 C CA . GLN A 1 93 ? 23.110 6.819 -67.252 1.00 43.75 93 GLN A CA 1
ATOM 779 C C . GLN A 1 93 ? 23.011 7.191 -68.737 1.00 43.75 93 GLN A C 1
ATOM 781 O O . GLN A 1 93 ? 24.030 7.500 -69.363 1.00 43.75 93 GLN A O 1
ATOM 786 N N . ALA A 1 94 ? 21.795 7.115 -69.275 1.00 37.75 94 ALA A N 1
ATOM 787 C CA . ALA A 1 94 ? 21.360 7.957 -70.382 1.00 37.75 94 ALA A CA 1
ATOM 788 C C . ALA A 1 94 ? 20.720 9.215 -69.786 1.00 37.75 94 ALA A C 1
ATOM 790 O O . ALA A 1 94 ? 20.086 9.071 -68.712 1.00 37.75 94 ALA A O 1
#

Radius of gyration: 35.28 Å; chains: 1; bounding box: 68×19×98 Å

Organism: NCBI:txid1968527

Foldseek 3Di:
DVCCVPPVVVVVVVVVVCCCVPPVVVCCVPPVVCCCVPPVVCCCVVPVVCCCVPPVVVVVVVVVVCCCVPPVVVVVVCVVCVDDDPPDVDDDDD

Sequence (94 aa):
MLLFRYSVIPLFRYSVILLFRYSVIPLFCYSVIPLFRYSVIPLFCYSVIPLFRYSIIPLFRYSVILLFSYSVIPLFRYSINPLGFQVSPGGRQA

pLDDT: mean 84.14, std 16.78, range [37.75, 96.5]